Protein AF-A0A2T0UZB2-F1 (afdb_monomer_lite)

Sequence (180 aa):
MTDSRWAEESAVFEAEAALRQQESAIDGILSKVAEANDLMARARAELDAEADDSRADREQEEKEARTGALGRERQELQRRLDRNETTWAEVMSGRDEHPSAVAYRGQVGDGLRAIVEEETAKDPELREALDQMARYSEPGDPEVRVPDWPTPDPTSDGRRSPDPRPDDGSPQPPNSFGTW

Structure (mmCIF, N/CA/C/O backbone):
data_AF-A0A2T0UZB2-F1
#
_entry.id   AF-A0A2T0UZB2-F1
#
loop_
_atom_site.group_PDB
_atom_site.id
_atom_site.type_symbol
_atom_site.label_atom_id
_atom_site.label_alt_id
_atom_site.label_comp_id
_atom_site.label_asym_id
_atom_site.label_entity_id
_atom_site.label_seq_id
_atom_site.pdbx_PDB_ins_code
_atom_site.Cartn_x
_atom_site.Cartn_y
_atom_site.Cartn_z
_atom_site.occupancy
_atom_site.B_iso_or_equiv
_atom_site.auth_seq_id
_atom_site.auth_comp_id
_atom_site.auth_asym_id
_atom_site.auth_atom_id
_atom_site.pdbx_PDB_model_num
ATOM 1 N N . MET A 1 1 ? 38.521 -10.730 -66.519 1.00 58.31 1 MET A N 1
ATOM 2 C CA . MET A 1 1 ? 38.784 -11.548 -65.308 1.00 58.31 1 MET A CA 1
ATOM 3 C C . MET A 1 1 ? 39.048 -10.707 -64.054 1.00 58.31 1 MET A C 1
ATOM 5 O O . MET A 1 1 ? 39.113 -11.279 -62.981 1.00 58.31 1 MET A O 1
ATOM 9 N N . THR A 1 2 ? 39.152 -9.377 -64.141 1.00 67.19 2 THR A N 1
ATOM 10 C CA . THR A 1 2 ? 39.354 -8.482 -62.985 1.00 67.19 2 THR A CA 1
ATOM 11 C C . THR A 1 2 ? 38.066 -8.123 -62.233 1.00 67.19 2 THR A C 1
ATOM 13 O O . THR A 1 2 ? 38.130 -7.908 -61.031 1.00 67.19 2 THR A O 1
ATOM 16 N N . ASP A 1 3 ? 36.901 -8.129 -62.890 1.00 70.75 3 ASP A N 1
ATOM 17 C CA . ASP A 1 3 ? 35.640 -7.660 -62.281 1.00 70.75 3 ASP A CA 1
ATOM 18 C C . ASP A 1 3 ? 35.076 -8.581 -61.185 1.00 70.75 3 ASP A C 1
ATOM 20 O O . ASP A 1 3 ? 34.452 -8.104 -60.245 1.00 70.75 3 ASP A O 1
ATOM 24 N N . SER A 1 4 ? 35.336 -9.893 -61.253 1.00 75.06 4 SER A N 1
ATOM 25 C CA . SER A 1 4 ? 34.822 -10.855 -60.259 1.00 75.06 4 SER A CA 1
ATOM 26 C C . SER A 1 4 ? 35.459 -10.669 -58.879 1.00 75.06 4 SER A C 1
ATOM 28 O O . SER A 1 4 ? 34.804 -10.837 -57.859 1.00 75.06 4 SER A O 1
ATOM 30 N N . ARG A 1 5 ? 36.734 -10.268 -58.846 1.00 77.31 5 ARG A N 1
ATOM 31 C CA . ARG A 1 5 ? 37.492 -10.090 -57.605 1.00 77.31 5 ARG A CA 1
ATOM 32 C C . ARG A 1 5 ? 37.015 -8.874 -56.806 1.00 77.31 5 ARG A C 1
ATOM 34 O O . ARG A 1 5 ? 36.925 -8.942 -55.589 1.00 77.31 5 ARG A O 1
ATOM 41 N N . TRP A 1 6 ? 36.654 -7.790 -57.492 1.00 80.56 6 TRP A N 1
ATOM 42 C CA . TRP A 1 6 ? 36.112 -6.589 -56.851 1.00 80.56 6 TRP A CA 1
ATOM 43 C C . TRP A 1 6 ? 34.720 -6.816 -56.254 1.00 80.56 6 TRP A C 1
ATOM 45 O O . TRP A 1 6 ? 34.415 -6.271 -55.198 1.00 80.56 6 TRP A O 1
ATOM 55 N N . ALA A 1 7 ? 33.889 -7.643 -56.895 1.00 84.00 7 ALA A N 1
ATOM 56 C CA . ALA A 1 7 ? 32.577 -8.006 -56.361 1.00 84.00 7 ALA A CA 1
ATOM 57 C C . ALA A 1 7 ? 32.689 -8.848 -55.076 1.00 84.00 7 ALA A C 1
ATOM 59 O O . ALA A 1 7 ? 31.959 -8.606 -54.117 1.00 84.00 7 ALA A O 1
ATOM 60 N N . GLU A 1 8 ? 33.631 -9.795 -55.033 1.00 84.25 8 GLU A N 1
ATOM 61 C CA . GLU A 1 8 ? 33.906 -10.605 -53.839 1.00 84.25 8 GLU A CA 1
ATOM 62 C C . GLU A 1 8 ? 34.470 -9.757 -52.687 1.00 84.25 8 GLU A C 1
ATOM 64 O O . GLU A 1 8 ? 34.003 -9.870 -51.555 1.00 84.25 8 GLU A O 1
ATOM 69 N N . GLU A 1 9 ? 35.414 -8.853 -52.970 1.00 84.75 9 GLU A N 1
ATOM 70 C CA . GLU A 1 9 ? 35.978 -7.933 -51.971 1.00 84.75 9 GLU A CA 1
ATOM 71 C C . GLU A 1 9 ? 34.916 -6.948 -51.429 1.00 84.75 9 GLU A C 1
ATOM 73 O O . GLU A 1 9 ? 34.880 -6.686 -50.224 1.00 84.75 9 GLU A O 1
ATOM 78 N N . SER A 1 10 ? 33.994 -6.467 -52.277 1.00 89.19 10 SER A N 1
ATOM 79 C CA . SER A 1 10 ? 32.867 -5.615 -51.857 1.00 89.19 10 SER A CA 1
ATOM 80 C C . SER A 1 10 ? 31.888 -6.354 -50.941 1.00 89.19 10 SER A C 1
ATOM 82 O O . SER A 1 10 ? 31.468 -5.807 -49.924 1.00 89.19 10 SER A O 1
ATOM 84 N N . ALA A 1 11 ? 31.555 -7.611 -51.257 1.00 90.69 11 ALA A N 1
ATOM 85 C CA . ALA A 1 11 ? 30.639 -8.414 -50.447 1.00 90.69 11 ALA A CA 1
ATOM 86 C C . ALA A 1 11 ? 31.212 -8.729 -49.054 1.00 90.69 11 ALA A C 1
ATOM 88 O O . ALA A 1 11 ? 30.484 -8.695 -48.062 1.00 90.69 11 ALA A O 1
ATOM 89 N N . VAL A 1 12 ? 32.520 -8.998 -48.959 1.00 91.88 12 VAL A N 1
ATOM 90 C CA . VAL A 1 12 ? 33.199 -9.199 -47.667 1.00 91.88 12 VAL A CA 1
ATOM 91 C C . VAL A 1 12 ? 33.194 -7.910 -46.845 1.00 91.88 12 VAL A C 1
ATOM 93 O O . VAL A 1 12 ? 32.886 -7.951 -45.655 1.00 91.88 12 VAL A O 1
ATOM 96 N N . PHE A 1 13 ? 33.465 -6.761 -47.469 1.00 93.44 13 PHE A N 1
ATOM 97 C CA . PHE A 1 13 ? 33.432 -5.471 -46.778 1.00 93.44 13 PHE A CA 1
ATOM 98 C C . PHE A 1 13 ? 32.031 -5.124 -46.248 1.00 93.44 13 PHE A C 1
ATOM 100 O O . PHE A 1 13 ? 31.891 -4.685 -45.105 1.00 93.44 13 PHE A O 1
ATOM 107 N N . GLU A 1 14 ? 30.984 -5.360 -47.043 1.00 93.12 14 GLU A N 1
ATOM 108 C CA . GLU A 1 14 ? 29.592 -5.172 -46.618 1.00 93.12 14 GLU A CA 1
ATOM 109 C C . GLU A 1 14 ? 29.208 -6.117 -45.472 1.00 93.12 14 GLU A C 1
ATOM 111 O O . GLU A 1 14 ? 28.576 -5.685 -44.505 1.00 93.12 14 GLU A O 1
ATOM 116 N N . ALA A 1 15 ? 29.635 -7.382 -45.531 1.00 92.12 15 ALA A N 1
ATOM 117 C CA . ALA A 1 15 ? 29.399 -8.351 -44.464 1.00 92.12 15 ALA A CA 1
ATOM 118 C C . ALA A 1 15 ? 30.104 -7.955 -43.155 1.00 92.12 15 ALA A C 1
ATOM 120 O O . ALA A 1 15 ? 29.500 -8.035 -42.085 1.00 92.12 15 ALA A O 1
ATOM 121 N N . GLU A 1 16 ? 31.348 -7.470 -43.220 1.00 94.69 16 GLU A N 1
ATOM 122 C CA . GLU A 1 16 ? 32.060 -6.952 -42.046 1.00 94.69 16 GLU A CA 1
ATOM 123 C C . GLU A 1 16 ? 31.386 -5.706 -41.459 1.00 94.69 16 GLU A C 1
ATOM 125 O O . GLU A 1 16 ? 31.288 -5.569 -40.238 1.00 94.69 16 GLU A O 1
ATOM 130 N N . ALA A 1 17 ? 30.914 -4.789 -42.307 1.00 95.12 17 ALA A N 1
ATOM 131 C CA . ALA A 1 17 ? 30.200 -3.599 -41.855 1.00 95.12 17 ALA A CA 1
ATOM 132 C C . ALA A 1 17 ? 28.879 -3.968 -41.157 1.00 95.12 17 ALA A C 1
ATOM 134 O O . ALA A 1 17 ? 28.577 -3.429 -40.089 1.00 95.12 17 ALA A O 1
ATOM 135 N N . ALA A 1 18 ? 28.131 -4.924 -41.716 1.00 94.44 18 ALA A N 1
ATOM 136 C CA . ALA A 1 18 ? 26.907 -5.443 -41.114 1.00 94.44 18 ALA A CA 1
ATOM 137 C C . ALA A 1 18 ? 27.175 -6.148 -39.774 1.00 94.44 18 ALA A C 1
ATOM 139 O O . ALA A 1 18 ? 26.420 -5.946 -38.823 1.00 94.44 18 ALA A O 1
ATOM 140 N N . LEU A 1 19 ? 28.264 -6.920 -39.666 1.00 95.81 19 LEU A N 1
ATOM 141 C CA . LEU A 1 19 ? 28.660 -7.568 -38.412 1.00 95.81 19 LEU A CA 1
ATOM 142 C C . LEU A 1 19 ? 28.967 -6.533 -37.323 1.00 95.81 19 LEU A C 1
ATOM 144 O O . LEU A 1 19 ? 28.403 -6.617 -36.236 1.00 95.81 19 LEU A O 1
ATOM 148 N N . ARG A 1 20 ? 29.758 -5.496 -37.634 1.00 95.38 20 ARG A N 1
ATOM 149 C CA . ARG A 1 20 ? 30.049 -4.404 -36.681 1.00 95.38 20 ARG A CA 1
ATOM 150 C C . ARG A 1 20 ? 28.783 -3.668 -36.239 1.00 95.38 20 ARG A C 1
ATOM 152 O O . ARG A 1 20 ? 28.668 -3.266 -35.083 1.00 95.38 20 ARG A O 1
ATOM 159 N N . GLN A 1 21 ? 27.820 -3.487 -37.146 1.00 95.62 21 GLN A N 1
ATOM 160 C CA . GLN A 1 21 ? 26.534 -2.879 -36.807 1.00 95.62 21 GLN A CA 1
ATOM 161 C C . GLN A 1 21 ? 25.721 -3.765 -35.853 1.00 95.62 21 GLN A C 1
ATOM 163 O O . GLN A 1 21 ? 25.118 -3.250 -34.911 1.00 95.62 21 GLN A O 1
ATOM 168 N N . GLN A 1 22 ? 25.710 -5.082 -36.075 1.00 95.44 22 GLN A N 1
ATOM 169 C CA . GLN A 1 22 ? 25.042 -6.031 -35.183 1.00 95.44 22 GLN A CA 1
ATOM 170 C C . GLN A 1 22 ? 25.707 -6.080 -33.806 1.00 95.44 22 GLN A C 1
ATOM 172 O O . GLN A 1 22 ? 24.998 -6.024 -32.806 1.00 95.44 22 GLN A O 1
ATOM 177 N N . GLU A 1 23 ? 27.038 -6.119 -33.744 1.00 97.06 23 GLU A N 1
ATOM 178 C CA . GLU A 1 23 ? 27.796 -6.080 -32.485 1.00 97.06 23 GLU A CA 1
ATOM 179 C C . GLU A 1 23 ? 27.465 -4.815 -31.684 1.00 97.06 23 GLU A C 1
ATOM 181 O O . GLU A 1 23 ? 27.069 -4.901 -30.525 1.00 97.06 23 GLU A O 1
ATOM 186 N N . SER A 1 24 ? 27.483 -3.645 -32.331 1.00 96.25 24 SER A N 1
ATOM 187 C CA . SER A 1 24 ? 27.105 -2.385 -31.681 1.00 96.25 24 SER A CA 1
ATOM 188 C C . SER A 1 24 ? 25.647 -2.372 -31.200 1.00 96.25 24 SER A C 1
ATOM 190 O O . SER A 1 24 ? 25.352 -1.821 -30.137 1.00 96.25 24 SER A O 1
ATOM 192 N N . ALA A 1 25 ? 24.724 -2.981 -31.951 1.00 95.62 25 ALA A N 1
ATOM 193 C CA . ALA A 1 25 ? 23.330 -3.099 -31.536 1.00 95.62 25 ALA A CA 1
ATOM 194 C C . ALA A 1 25 ? 23.166 -4.040 -30.332 1.00 95.62 25 ALA A C 1
ATOM 196 O O . ALA A 1 25 ? 22.396 -3.730 -29.421 1.00 95.62 25 ALA A O 1
ATOM 197 N N . ILE A 1 26 ? 23.899 -5.158 -30.308 1.00 97.06 26 ILE A N 1
ATOM 198 C CA . ILE A 1 26 ? 23.924 -6.102 -29.184 1.00 97.06 26 ILE A CA 1
ATOM 199 C C . ILE A 1 26 ? 24.457 -5.409 -27.932 1.00 97.06 26 ILE A C 1
ATOM 201 O O . ILE A 1 26 ? 23.792 -5.455 -26.898 1.00 97.06 26 ILE A O 1
ATOM 205 N N . ASP A 1 27 ? 25.578 -4.696 -28.030 1.00 97.19 27 ASP A N 1
ATOM 206 C CA . ASP A 1 27 ? 26.147 -3.944 -26.907 1.00 97.19 27 ASP A CA 1
ATOM 207 C C . ASP A 1 27 ? 25.166 -2.889 -26.380 1.00 97.19 27 ASP A C 1
ATOM 209 O O . ASP A 1 27 ? 24.974 -2.748 -25.170 1.00 97.19 27 ASP A O 1
ATOM 213 N N . GLY A 1 28 ? 24.463 -2.198 -27.283 1.00 96.81 28 GLY A N 1
ATOM 214 C CA . GLY A 1 28 ? 23.416 -1.246 -26.918 1.00 96.81 28 GLY A CA 1
ATOM 215 C C . GLY A 1 28 ? 22.241 -1.891 -26.175 1.00 96.81 28 GLY A C 1
ATOM 216 O O . GLY A 1 28 ? 21.712 -1.306 -25.228 1.00 96.81 28 GLY A O 1
ATOM 217 N N . ILE A 1 29 ? 21.827 -3.100 -26.569 1.00 95.56 29 ILE A N 1
ATOM 218 C CA . ILE A 1 29 ? 20.780 -3.858 -25.868 1.00 95.56 29 ILE A CA 1
ATOM 219 C C . ILE A 1 29 ? 21.282 -4.323 -24.499 1.00 95.56 29 ILE A C 1
ATOM 221 O O . ILE A 1 29 ? 20.568 -4.157 -23.511 1.00 95.56 29 ILE A O 1
ATOM 225 N N . LEU A 1 30 ? 22.503 -4.857 -24.411 1.00 97.12 30 LEU A N 1
ATOM 226 C CA . LEU A 1 30 ? 23.088 -5.318 -23.149 1.00 97.12 30 LEU A CA 1
ATOM 227 C C . LEU A 1 30 ? 23.234 -4.173 -22.141 1.00 97.12 30 LEU A C 1
ATOM 229 O O . LEU A 1 30 ? 22.908 -4.360 -20.969 1.00 97.12 30 LEU A O 1
ATOM 233 N N . SER A 1 31 ? 23.626 -2.978 -22.597 1.00 96.69 31 SER A N 1
ATOM 234 C CA . SER A 1 31 ? 23.667 -1.776 -21.750 1.00 96.69 31 SER A CA 1
ATOM 235 C C . SER A 1 31 ? 22.289 -1.427 -21.188 1.00 96.69 31 SER A C 1
ATOM 237 O O . SER A 1 31 ? 22.140 -1.238 -19.984 1.00 96.69 31 SER A O 1
ATOM 239 N N . LYS A 1 32 ? 21.249 -1.420 -22.032 1.00 95.25 32 LYS A N 1
ATOM 240 C CA . LYS A 1 32 ? 19.871 -1.140 -21.593 1.00 95.25 32 LYS A CA 1
ATOM 241 C C . LYS A 1 32 ? 19.339 -2.189 -20.619 1.00 95.25 32 LYS A C 1
ATOM 243 O O . LYS A 1 32 ? 18.621 -1.847 -19.685 1.00 95.25 32 LYS A O 1
ATOM 248 N N . VAL A 1 33 ? 19.682 -3.462 -20.818 1.00 95.62 33 VAL A N 1
ATOM 249 C CA . VAL A 1 33 ? 19.315 -4.537 -19.881 1.00 95.62 33 VAL A CA 1
ATOM 250 C C . VAL A 1 33 ? 20.017 -4.344 -18.536 1.00 95.62 33 VAL A C 1
ATOM 252 O O . VAL A 1 33 ? 19.392 -4.534 -17.495 1.00 95.62 33 VAL A O 1
ATOM 255 N N . ALA A 1 34 ? 21.287 -3.933 -18.535 1.00 96.12 34 ALA A N 1
ATOM 256 C CA . ALA A 1 34 ? 22.009 -3.627 -17.304 1.00 96.12 34 ALA A CA 1
ATOM 257 C C . ALA A 1 34 ? 21.379 -2.444 -16.546 1.00 96.12 34 ALA A C 1
ATOM 259 O O . ALA A 1 34 ? 21.157 -2.550 -15.341 1.00 96.12 34 ALA A O 1
ATOM 260 N N . GLU A 1 35 ? 21.017 -1.368 -17.248 1.00 95.75 35 GLU A N 1
ATOM 261 C CA . GLU A 1 35 ? 20.309 -0.214 -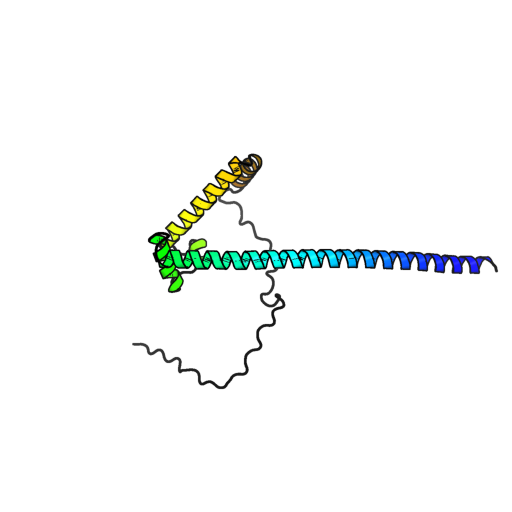16.673 1.00 95.75 35 GLU A CA 1
ATOM 262 C C . GLU A 1 35 ? 18.940 -0.603 -16.096 1.00 95.75 35 GLU A C 1
ATOM 264 O O . GLU A 1 35 ? 18.603 -0.219 -14.977 1.00 95.75 35 GLU A O 1
ATOM 269 N N . ALA A 1 36 ? 18.161 -1.409 -16.824 1.00 93.06 36 ALA A N 1
ATOM 270 C CA . ALA A 1 36 ? 16.870 -1.899 -16.348 1.00 93.06 36 ALA A CA 1
ATOM 271 C C . ALA A 1 36 ? 17.015 -2.776 -15.094 1.00 93.06 36 ALA A C 1
ATOM 273 O O . ALA A 1 36 ? 16.232 -2.640 -14.155 1.00 93.06 36 ALA A O 1
ATOM 274 N N . ASN A 1 37 ? 18.029 -3.644 -15.048 1.00 94.81 37 ASN A N 1
ATOM 275 C CA . ASN A 1 37 ? 18.305 -4.482 -13.881 1.00 94.81 37 ASN A CA 1
ATOM 276 C C . ASN A 1 37 ? 18.708 -3.654 -12.655 1.00 94.81 37 ASN A C 1
ATOM 278 O O . ASN A 1 37 ? 18.254 -3.947 -11.551 1.00 94.81 37 ASN A O 1
ATOM 282 N N . ASP A 1 38 ? 19.529 -2.620 -12.838 1.00 96.75 38 ASP A N 1
ATOM 283 C CA . ASP A 1 38 ? 19.916 -1.695 -11.769 1.00 96.75 38 ASP A CA 1
ATOM 284 C C . ASP A 1 38 ? 18.705 -0.902 -11.249 1.00 96.75 38 ASP A C 1
ATOM 286 O O . ASP A 1 38 ? 18.490 -0.813 -10.040 1.00 96.75 38 ASP A O 1
ATOM 290 N N . LEU A 1 39 ? 17.835 -0.427 -12.146 1.00 95.00 39 LEU A N 1
ATOM 291 C CA . LEU A 1 39 ? 16.578 0.221 -11.765 1.00 95.00 39 LEU A CA 1
ATOM 292 C C . LEU A 1 39 ? 15.665 -0.724 -10.971 1.00 95.00 39 LEU A C 1
ATOM 294 O O . LEU A 1 39 ? 15.151 -0.339 -9.922 1.00 95.00 39 LEU A O 1
ATOM 298 N N . MET A 1 40 ? 15.498 -1.971 -11.420 1.00 92.69 40 MET A N 1
ATOM 299 C CA . MET A 1 40 ? 14.710 -2.972 -10.692 1.00 92.69 40 MET A CA 1
ATOM 300 C C . MET A 1 40 ? 15.321 -3.314 -9.330 1.00 92.69 40 MET A C 1
ATOM 302 O O . MET A 1 40 ? 14.585 -3.514 -8.366 1.00 92.69 40 MET A O 1
ATOM 306 N N . ALA A 1 41 ? 16.650 -3.385 -9.230 1.00 94.81 41 ALA A N 1
ATOM 307 C CA . ALA A 1 41 ? 17.334 -3.646 -7.968 1.00 94.81 41 ALA A CA 1
ATOM 308 C C . ALA A 1 41 ? 17.106 -2.511 -6.961 1.00 94.81 41 ALA A C 1
ATOM 310 O O . ALA A 1 41 ? 16.811 -2.784 -5.798 1.00 94.81 41 ALA A O 1
ATOM 311 N N . ARG A 1 42 ? 17.172 -1.251 -7.410 1.00 94.00 42 ARG A N 1
ATOM 312 C CA . ARG A 1 42 ? 16.864 -0.085 -6.568 1.00 94.00 42 ARG A CA 1
ATOM 313 C C . ARG A 1 42 ? 15.407 -0.061 -6.131 1.00 94.00 42 ARG A C 1
ATOM 315 O O . ARG A 1 42 ? 15.156 0.079 -4.944 1.00 94.00 42 ARG A O 1
ATOM 322 N N . ALA A 1 43 ? 14.476 -0.278 -7.059 1.00 91.06 43 ALA A N 1
ATOM 323 C CA . ALA A 1 43 ? 13.050 -0.321 -6.741 1.00 91.06 43 ALA A CA 1
ATOM 324 C C . ALA A 1 43 ? 12.725 -1.420 -5.715 1.00 91.06 43 ALA A C 1
ATOM 326 O O . ALA A 1 43 ? 11.939 -1.201 -4.803 1.00 91.06 43 ALA A O 1
ATOM 327 N N . ARG A 1 44 ? 13.362 -2.595 -5.818 1.00 91.75 44 ARG A N 1
ATOM 328 C CA . ARG A 1 44 ? 13.215 -3.658 -4.810 1.00 91.75 44 ARG A CA 1
ATOM 329 C C . ARG A 1 44 ? 13.756 -3.245 -3.447 1.00 91.75 44 ARG A C 1
ATOM 331 O O . ARG A 1 44 ? 13.078 -3.464 -2.457 1.00 91.75 44 ARG A O 1
ATOM 338 N N . ALA A 1 45 ? 14.942 -2.642 -3.404 1.00 94.00 45 ALA A N 1
ATOM 339 C CA . ALA A 1 45 ? 15.528 -2.183 -2.148 1.00 94.00 45 ALA A CA 1
ATOM 340 C C . ALA A 1 45 ? 14.667 -1.106 -1.464 1.00 94.00 45 ALA A C 1
ATOM 342 O O . ALA A 1 45 ? 14.542 -1.111 -0.244 1.00 94.00 45 ALA A O 1
ATOM 343 N N . GLU A 1 46 ? 14.061 -0.210 -2.244 1.00 92.50 46 GLU A N 1
ATOM 344 C CA . GLU A 1 46 ? 13.133 0.809 -1.747 1.00 92.50 46 GLU A CA 1
ATOM 345 C C . GLU A 1 46 ? 11.846 0.184 -1.194 1.00 92.50 46 GLU A C 1
ATOM 347 O O . GLU A 1 46 ? 11.473 0.472 -0.060 1.00 92.50 46 GLU A O 1
ATOM 352 N N . LEU A 1 47 ? 11.229 -0.743 -1.934 1.00 90.25 47 LEU A N 1
ATOM 353 C CA . LEU A 1 47 ? 10.040 -1.468 -1.475 1.00 90.25 47 LEU A CA 1
ATOM 354 C C . LEU A 1 47 ? 10.307 -2.308 -0.221 1.00 90.25 47 LEU A C 1
ATOM 356 O O . LEU A 1 47 ? 9.450 -2.387 0.656 1.00 90.25 47 LEU A O 1
ATOM 360 N N . ASP A 1 48 ? 11.477 -2.943 -0.125 1.00 90.69 48 ASP A N 1
ATOM 361 C CA . ASP A 1 48 ? 11.860 -3.718 1.057 1.00 90.69 48 ASP A CA 1
ATOM 362 C C . ASP A 1 48 ? 12.024 -2.806 2.283 1.00 90.69 48 ASP A C 1
ATOM 364 O O . ASP A 1 48 ? 11.539 -3.146 3.363 1.00 90.69 48 ASP A O 1
ATOM 368 N N . ALA A 1 49 ? 12.640 -1.630 2.114 1.00 90.44 49 ALA A N 1
ATOM 369 C CA . ALA A 1 49 ? 12.778 -0.642 3.182 1.00 90.44 49 ALA A CA 1
ATOM 370 C C . ALA A 1 49 ? 11.414 -0.098 3.641 1.00 90.44 49 ALA A C 1
ATOM 372 O O . ALA A 1 49 ? 11.123 -0.091 4.835 1.00 90.44 49 ALA A O 1
ATOM 373 N N . GLU A 1 50 ? 10.540 0.275 2.702 1.00 89.06 50 GLU A N 1
ATOM 374 C CA . GLU A 1 50 ? 9.182 0.741 3.010 1.00 89.06 50 GLU A CA 1
ATOM 375 C C . GLU A 1 50 ? 8.343 -0.354 3.691 1.00 89.06 50 GLU A C 1
ATOM 377 O O . GLU A 1 50 ? 7.561 -0.082 4.608 1.00 89.06 50 GLU A O 1
ATOM 382 N N . ALA A 1 51 ? 8.521 -1.615 3.285 1.00 87.38 51 ALA A N 1
ATOM 383 C CA . ALA A 1 51 ? 7.849 -2.747 3.907 1.00 87.38 51 ALA A CA 1
ATOM 384 C C . ALA A 1 51 ? 8.321 -2.989 5.347 1.00 87.38 51 ALA A C 1
ATOM 386 O O . ALA A 1 51 ? 7.511 -3.406 6.178 1.00 87.38 51 ALA A O 1
ATOM 387 N N . ASP A 1 52 ? 9.601 -2.767 5.644 1.00 88.25 52 ASP A N 1
ATOM 388 C CA . ASP A 1 52 ? 10.149 -2.886 6.996 1.00 88.25 52 ASP A CA 1
ATOM 389 C C . ASP A 1 52 ? 9.646 -1.751 7.903 1.00 88.25 52 ASP A C 1
ATOM 391 O O . ASP A 1 52 ? 9.158 -2.032 9.002 1.00 88.25 52 ASP A O 1
ATOM 395 N N . ASP A 1 53 ? 9.643 -0.507 7.417 1.00 87.56 53 ASP A N 1
ATOM 396 C CA . ASP A 1 53 ? 9.088 0.643 8.145 1.00 87.56 53 ASP A CA 1
ATOM 397 C C . ASP A 1 53 ? 7.585 0.450 8.417 1.00 87.56 53 ASP A C 1
ATOM 399 O O . ASP A 1 53 ? 7.126 0.529 9.558 1.00 87.56 53 ASP A O 1
ATOM 403 N N . SER A 1 54 ? 6.825 0.030 7.400 1.00 86.38 54 SER A N 1
ATOM 404 C CA . SER A 1 54 ? 5.393 -0.274 7.535 1.00 86.38 54 SER A CA 1
ATOM 405 C C . SER A 1 54 ? 5.102 -1.399 8.535 1.00 86.38 54 SER A C 1
ATOM 407 O O . SER A 1 54 ? 4.012 -1.458 9.111 1.00 86.38 54 SER A O 1
ATOM 409 N N . ARG A 1 55 ? 6.033 -2.347 8.727 1.00 88.19 55 ARG A N 1
ATOM 410 C CA . ARG A 1 55 ? 5.888 -3.396 9.751 1.00 88.19 55 ARG A CA 1
ATOM 411 C C . ARG A 1 55 ? 6.098 -2.832 11.149 1.00 88.19 55 ARG A C 1
ATOM 413 O O . ARG A 1 55 ? 5.326 -3.191 12.035 1.00 88.19 55 ARG A O 1
ATOM 420 N N . ALA A 1 56 ? 7.099 -1.973 11.336 1.00 90.12 56 ALA A N 1
ATOM 421 C CA . ALA A 1 56 ? 7.373 -1.345 12.624 1.00 90.12 56 ALA A CA 1
ATOM 422 C C . ALA A 1 56 ? 6.194 -0.471 13.082 1.00 90.12 56 ALA A C 1
ATOM 424 O O . ALA A 1 56 ? 5.732 -0.607 14.218 1.00 90.12 56 ALA A O 1
ATOM 425 N N . ASP A 1 57 ? 5.646 0.343 12.178 1.00 91.19 57 ASP A N 1
ATOM 426 C CA . ASP A 1 57 ? 4.481 1.185 12.463 1.00 91.19 57 ASP A CA 1
ATOM 427 C C . ASP A 1 57 ? 3.248 0.343 12.802 1.00 91.19 57 ASP A C 1
ATOM 429 O O . ASP A 1 57 ? 2.570 0.592 13.800 1.00 91.19 57 ASP A O 1
ATOM 433 N N . ARG A 1 58 ? 2.996 -0.727 12.036 1.00 89.31 58 ARG A N 1
ATOM 434 C CA . ARG A 1 58 ? 1.885 -1.647 12.314 1.00 89.31 58 ARG A CA 1
ATOM 435 C C . ARG A 1 58 ? 2.027 -2.328 13.673 1.00 89.31 58 ARG A C 1
ATOM 437 O O . ARG A 1 58 ? 1.044 -2.430 14.402 1.00 89.31 58 ARG A O 1
ATOM 444 N N . GLU A 1 59 ? 3.222 -2.790 14.034 1.00 92.94 59 GLU A N 1
ATOM 445 C CA . GLU A 1 59 ? 3.462 -3.419 15.338 1.00 92.94 59 GLU A CA 1
ATOM 446 C C . GLU A 1 59 ? 3.203 -2.435 16.489 1.00 92.94 59 GLU A C 1
ATOM 448 O O . GLU A 1 59 ? 2.583 -2.791 17.500 1.00 92.94 59 GLU A O 1
ATOM 453 N N . GLN A 1 60 ? 3.626 -1.181 16.323 1.00 93.88 60 GLN A N 1
ATOM 454 C CA . GLN A 1 60 ? 3.372 -0.125 17.294 1.00 93.88 60 GLN A CA 1
ATOM 455 C C . GLN A 1 60 ? 1.873 0.196 17.402 1.00 93.88 60 GLN A C 1
ATOM 457 O O . GLN A 1 60 ? 1.344 0.239 18.516 1.00 93.88 60 GLN A O 1
ATOM 462 N N . GLU A 1 61 ? 1.159 0.334 16.283 1.00 92.12 61 GLU A N 1
ATOM 463 C CA . GLU A 1 61 ? -0.296 0.533 16.279 1.00 92.12 61 GLU A CA 1
ATOM 464 C C . GLU A 1 61 ? -1.044 -0.625 16.948 1.00 92.12 61 GLU A C 1
ATOM 466 O O . GLU A 1 61 ? -1.972 -0.402 17.727 1.00 92.12 61 GLU A O 1
ATOM 471 N N . GLU A 1 62 ? -0.651 -1.874 16.683 1.00 94.00 62 GLU A N 1
ATOM 472 C CA . GLU A 1 62 ? 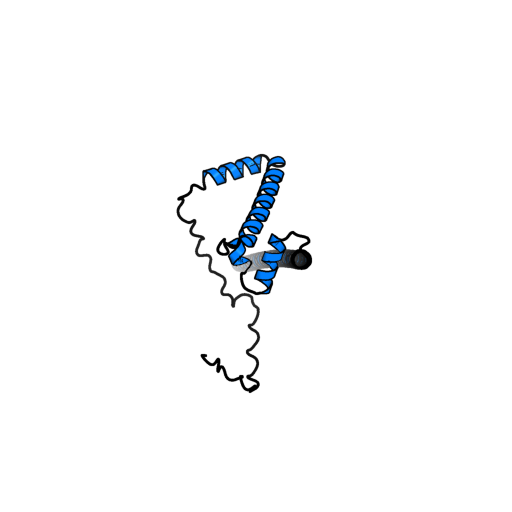-1.245 -3.043 17.336 1.00 94.00 62 GLU A CA 1
ATOM 473 C C . GLU A 1 62 ? -1.026 -3.001 18.848 1.00 94.00 62 GLU A C 1
ATOM 475 O O . GLU A 1 62 ? -1.931 -3.301 19.631 1.00 94.00 62 GLU A O 1
ATOM 480 N N . LYS A 1 63 ? 0.169 -2.602 19.291 1.00 95.50 63 LYS A N 1
ATOM 481 C CA . LYS A 1 63 ? 0.472 -2.440 20.715 1.00 95.50 63 LYS A CA 1
ATOM 482 C C . LYS A 1 63 ? -0.408 -1.364 21.350 1.00 95.50 63 LYS A C 1
ATOM 484 O O . LYS A 1 63 ? -0.955 -1.590 22.430 1.00 95.50 63 LYS A O 1
ATOM 489 N N . GLU A 1 64 ? -0.578 -0.227 20.687 1.00 95.44 64 GLU A N 1
ATOM 490 C CA . GLU A 1 64 ? -1.453 0.862 21.132 1.00 95.44 64 GLU A CA 1
ATOM 491 C C . GLU A 1 64 ? -2.935 0.464 21.124 1.00 95.44 64 GLU A C 1
ATOM 493 O O . GLU A 1 64 ? -3.689 0.820 22.034 1.00 95.44 64 GLU A O 1
ATOM 498 N N . ALA A 1 65 ? -3.355 -0.352 20.157 1.00 94.69 65 ALA A N 1
ATOM 499 C CA . ALA A 1 65 ? -4.683 -0.945 20.128 1.00 94.69 65 ALA A CA 1
ATOM 500 C C . ALA A 1 65 ? -4.895 -1.883 21.326 1.00 94.69 65 ALA A C 1
ATOM 502 O O . ALA A 1 65 ? -5.901 -1.761 22.026 1.00 94.69 65 ALA A O 1
ATOM 503 N N . ARG A 1 66 ? -3.936 -2.772 21.631 1.00 94.62 66 ARG A N 1
ATOM 504 C CA . ARG A 1 66 ? -4.020 -3.704 22.776 1.00 94.62 66 ARG A CA 1
ATOM 505 C C . ARG A 1 66 ? -4.103 -2.966 24.112 1.00 94.62 66 ARG A C 1
ATOM 507 O O . ARG A 1 66 ? -4.903 -3.346 24.971 1.00 94.62 66 ARG A O 1
ATOM 514 N N . THR A 1 67 ? -3.326 -1.898 24.292 1.00 96.25 67 THR A N 1
ATOM 515 C CA . THR A 1 67 ? -3.371 -1.075 25.516 1.00 96.25 67 THR A CA 1
ATOM 516 C C . THR A 1 67 ? -4.610 -0.182 25.592 1.00 96.25 67 THR A C 1
ATOM 518 O O . THR A 1 67 ? -4.948 0.288 26.677 1.00 96.25 67 THR A O 1
ATOM 521 N N . GLY A 1 68 ? -5.317 0.009 24.475 1.00 94.62 68 GLY A N 1
ATOM 522 C CA . GLY A 1 68 ? -6.489 0.876 24.377 1.00 94.62 68 GLY A CA 1
ATOM 523 C C . GLY A 1 68 ? -6.152 2.357 24.208 1.00 94.62 68 GLY A C 1
ATOM 524 O O . GLY A 1 68 ? -7.047 3.191 24.334 1.00 94.62 68 GLY A O 1
ATOM 525 N N . ALA A 1 69 ? -4.897 2.696 23.895 1.00 96.56 69 ALA A N 1
ATOM 526 C CA . ALA A 1 69 ? -4.484 4.067 23.595 1.00 96.56 69 ALA A CA 1
ATOM 527 C C . ALA A 1 69 ? -5.233 4.643 22.377 1.00 96.56 69 ALA A C 1
ATOM 529 O O . ALA A 1 69 ? -5.525 5.834 22.341 1.00 96.56 69 ALA A O 1
ATOM 530 N N . LEU A 1 70 ? -5.627 3.779 21.435 1.00 93.62 70 LEU A N 1
ATOM 531 C CA . LEU A 1 70 ? -6.414 4.130 20.245 1.00 93.62 70 LEU A CA 1
ATOM 532 C C . LEU A 1 70 ? -7.939 4.093 20.468 1.00 93.62 70 LEU A C 1
ATOM 534 O O . LEU A 1 70 ? -8.709 4.142 19.511 1.00 93.62 70 LEU A O 1
ATOM 538 N N . GLY A 1 71 ? -8.395 3.971 21.716 1.00 96.44 71 GLY A N 1
ATOM 539 C CA . GLY A 1 71 ? -9.814 3.896 22.061 1.00 96.44 71 GLY A CA 1
ATOM 540 C C . GLY A 1 71 ? -10.348 2.471 22.232 1.00 96.44 71 GLY A C 1
ATOM 541 O O . GLY A 1 71 ? -9.690 1.466 21.943 1.00 96.44 71 GLY A O 1
ATOM 542 N N . ARG A 1 72 ? -11.575 2.382 22.756 1.00 96.75 72 ARG A N 1
ATOM 543 C CA . ARG A 1 72 ? -12.185 1.115 23.188 1.00 96.75 72 ARG A CA 1
ATOM 544 C C . ARG A 1 72 ? -12.588 0.239 22.007 1.00 96.75 72 ARG A C 1
ATOM 546 O O . ARG A 1 72 ? -12.437 -0.978 22.068 1.00 96.75 72 ARG A O 1
ATOM 553 N N . GLU A 1 73 ? -13.096 0.848 20.946 1.00 96.06 73 GLU A N 1
ATOM 554 C CA . GLU A 1 73 ? -13.521 0.178 19.720 1.00 96.06 73 GLU A CA 1
ATOM 555 C C . GLU A 1 73 ? -12.320 -0.493 19.047 1.00 96.06 73 GLU A C 1
ATOM 557 O O . GLU A 1 73 ? -12.385 -1.672 18.700 1.00 96.06 73 GLU A O 1
ATOM 562 N N . ARG A 1 74 ? -11.192 0.221 18.949 1.00 96.81 74 ARG A N 1
ATOM 563 C CA . ARG A 1 74 ? -9.942 -0.305 18.389 1.00 96.81 74 ARG A CA 1
ATOM 564 C C . ARG A 1 74 ? -9.370 -1.440 19.237 1.00 96.81 74 ARG A C 1
ATOM 566 O O . ARG A 1 74 ? -8.980 -2.464 18.683 1.00 96.81 74 ARG A O 1
ATOM 573 N N . GLN A 1 75 ? -9.394 -1.304 20.565 1.00 97.94 75 GLN A N 1
ATOM 574 C CA . GLN A 1 75 ? -8.988 -2.382 21.471 1.00 97.94 75 GLN A CA 1
ATOM 575 C C . GLN A 1 75 ? -9.853 -3.633 21.303 1.00 97.94 75 GLN A C 1
ATOM 577 O O . GLN A 1 75 ? -9.335 -4.747 21.268 1.00 97.94 75 GLN A O 1
ATOM 582 N N . GLU A 1 76 ? -11.171 -3.466 21.193 1.00 98.06 76 GLU A N 1
ATOM 583 C CA . GLU A 1 76 ? -12.082 -4.591 20.999 1.00 98.06 76 GLU A CA 1
ATOM 584 C C . GLU A 1 76 ? -11.848 -5.283 19.657 1.00 98.06 76 GLU A C 1
ATOM 586 O O . GLU A 1 76 ? -11.779 -6.508 19.602 1.00 98.06 76 GLU A O 1
ATOM 591 N N . LEU A 1 77 ? -11.663 -4.514 18.581 1.00 97.88 77 LEU A N 1
ATOM 592 C CA . LEU A 1 77 ? -11.302 -5.071 17.281 1.00 97.88 77 LEU A CA 1
ATOM 593 C C . LEU A 1 77 ? -9.989 -5.863 17.351 1.00 97.88 77 LEU A C 1
ATOM 595 O O . LEU A 1 77 ? -9.944 -6.994 16.873 1.00 97.88 77 LEU A O 1
ATOM 599 N N . GLN A 1 78 ? -8.961 -5.316 18.005 1.00 97.94 78 GLN A N 1
ATOM 600 C CA . GLN A 1 78 ? -7.677 -5.997 18.173 1.00 97.94 78 GLN A CA 1
ATOM 601 C C . GLN A 1 78 ? -7.816 -7.304 18.958 1.00 9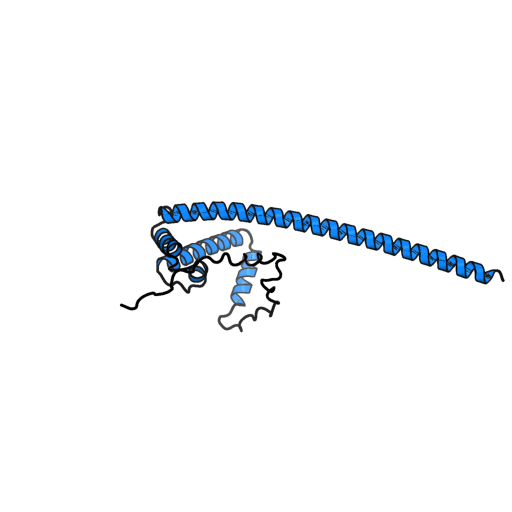7.94 78 GLN A C 1
ATOM 603 O O . GLN A 1 78 ? -7.262 -8.317 18.549 1.00 97.94 78 GLN A O 1
ATOM 608 N N . ARG A 1 79 ? -8.611 -7.332 20.036 1.00 97.94 79 ARG A N 1
ATOM 609 C CA . ARG A 1 79 ? -8.880 -8.574 20.784 1.00 97.94 79 ARG A CA 1
ATOM 610 C C . ARG A 1 79 ? -9.568 -9.640 19.935 1.00 97.94 79 ARG A C 1
ATOM 612 O O . ARG A 1 79 ? -9.313 -10.827 20.124 1.00 97.94 79 ARG A O 1
ATOM 619 N N . ARG A 1 80 ? -10.458 -9.239 19.026 1.00 98.19 80 ARG A N 1
ATOM 620 C CA . ARG A 1 80 ? -11.138 -10.161 18.105 1.00 98.19 80 ARG A CA 1
ATOM 621 C C . ARG A 1 80 ? -10.179 -10.703 17.044 1.00 98.19 80 ARG A C 1
ATOM 623 O O . ARG A 1 80 ? -10.202 -11.902 16.780 1.00 98.19 80 ARG A O 1
ATOM 630 N N . LEU A 1 81 ? -9.304 -9.852 16.505 1.00 97.19 81 LEU A N 1
ATOM 631 C CA . LEU A 1 81 ? -8.229 -10.253 15.590 1.00 97.19 81 LEU A CA 1
ATOM 632 C C . LEU A 1 81 ? -7.244 -11.215 16.269 1.00 97.19 81 LEU A C 1
ATOM 634 O O . LEU A 1 81 ? -6.982 -12.289 15.738 1.00 97.19 81 LEU A O 1
ATOM 638 N N . ASP A 1 82 ? -6.778 -10.891 17.479 1.00 97.38 82 ASP A N 1
ATOM 639 C CA . ASP A 1 82 ? -5.845 -11.726 18.251 1.00 97.38 82 ASP A CA 1
ATOM 640 C C . ASP A 1 82 ? -6.449 -13.114 18.585 1.00 97.38 82 ASP A C 1
ATOM 642 O O . ASP A 1 82 ? -5.726 -14.102 18.708 1.00 97.38 82 ASP A O 1
ATOM 646 N N . ARG A 1 83 ? -7.783 -13.216 18.710 1.00 98.06 83 ARG A N 1
ATOM 647 C CA . ARG A 1 83 ? -8.513 -14.483 18.918 1.00 98.06 83 ARG A CA 1
ATOM 648 C C . ARG A 1 83 ? -8.896 -15.207 17.623 1.00 98.06 83 ARG A C 1
ATOM 650 O O . ARG A 1 83 ? -9.524 -16.260 17.701 1.00 98.06 83 ARG A O 1
ATOM 657 N N . ASN A 1 84 ? -8.526 -14.677 16.456 1.00 97.88 84 ASN A N 1
ATOM 658 C CA . ASN A 1 84 ? -8.945 -15.165 15.136 1.00 97.88 84 ASN A CA 1
ATOM 659 C C . ASN A 1 84 ? -10.477 -15.252 14.966 1.00 97.88 84 ASN A C 1
ATOM 661 O O . ASN A 1 84 ? -10.979 -16.099 14.233 1.00 97.88 84 ASN A O 1
ATOM 665 N N . GLU A 1 85 ? -11.236 -14.391 15.650 1.00 98.19 85 GLU A N 1
ATOM 666 C CA . GLU A 1 85 ? -12.699 -14.296 15.496 1.00 98.19 85 GLU A CA 1
ATOM 667 C C . GLU A 1 85 ? -13.102 -13.489 14.253 1.00 98.19 85 GLU A C 1
ATOM 669 O O . GLU A 1 85 ? -14.254 -13.529 13.830 1.00 98.19 85 GLU A O 1
ATOM 674 N N . THR A 1 86 ? -12.162 -12.719 13.706 1.00 98.31 86 THR A N 1
ATOM 675 C CA . THR A 1 86 ? -12.281 -11.977 12.451 1.00 98.31 86 THR A CA 1
ATOM 676 C C . THR A 1 86 ? -10.895 -11.815 11.833 1.00 98.31 86 THR A C 1
ATOM 678 O O . THR A 1 86 ? -9.878 -12.024 12.497 1.00 98.31 86 THR A O 1
ATOM 681 N N . THR A 1 87 ? -10.843 -11.388 10.577 1.00 97.88 87 THR A N 1
ATOM 682 C CA . THR A 1 87 ? -9.612 -11.029 9.862 1.00 97.88 87 THR A CA 1
ATOM 683 C C . THR A 1 87 ? -9.668 -9.596 9.332 1.00 97.88 87 THR A C 1
ATOM 685 O O . THR A 1 87 ? -10.748 -9.039 9.130 1.00 97.88 87 THR A O 1
ATOM 688 N N . TRP A 1 88 ? -8.511 -8.990 9.035 1.00 95.88 88 TRP A N 1
ATOM 689 C CA . TRP A 1 88 ? -8.469 -7.679 8.369 1.00 95.88 88 TRP A CA 1
ATOM 690 C C . TRP A 1 88 ? -9.225 -7.678 7.035 1.00 95.88 88 TRP A C 1
ATOM 692 O O . TRP A 1 88 ? -9.901 -6.704 6.718 1.00 95.88 88 TRP A O 1
ATOM 702 N N . ALA A 1 89 ? -9.165 -8.779 6.280 1.00 96.44 89 ALA A N 1
ATOM 703 C CA . ALA A 1 89 ? -9.892 -8.914 5.021 1.00 96.44 89 ALA A CA 1
ATOM 704 C C . ALA A 1 89 ? -11.417 -8.848 5.226 1.00 96.44 89 ALA A C 1
ATOM 706 O O . ALA A 1 89 ? -12.117 -8.170 4.475 1.00 96.44 89 ALA A O 1
ATOM 707 N N . GLU A 1 90 ? -11.950 -9.500 6.260 1.00 96.69 90 GLU A N 1
ATOM 708 C CA . GLU A 1 90 ? -13.380 -9.451 6.601 1.00 96.69 90 GLU A CA 1
ATOM 709 C C . GLU A 1 90 ? -13.806 -8.082 7.129 1.00 96.69 90 GLU A C 1
ATOM 711 O O . GLU A 1 90 ? -14.877 -7.588 6.773 1.00 96.69 90 GLU A O 1
ATOM 716 N N . VAL A 1 91 ? -12.941 -7.438 7.917 1.00 97.44 91 VAL A N 1
ATOM 717 C CA . VAL A 1 91 ? -13.153 -6.069 8.394 1.00 97.44 91 VAL A CA 1
ATOM 718 C C . VAL A 1 91 ? -13.220 -5.106 7.218 1.00 97.44 91 VAL A C 1
ATOM 720 O O . VAL A 1 91 ? -14.176 -4.345 7.138 1.00 97.44 91 VAL A O 1
ATOM 723 N N . MET A 1 92 ? -12.265 -5.139 6.289 1.00 95.44 92 MET A N 1
ATOM 724 C CA . MET A 1 92 ? -12.208 -4.176 5.182 1.00 95.44 92 MET A CA 1
ATOM 725 C C . MET A 1 92 ? -13.241 -4.456 4.087 1.00 95.44 92 MET A C 1
ATOM 727 O O . MET A 1 92 ? -13.801 -3.515 3.535 1.00 95.44 92 MET A O 1
ATOM 731 N N . SER A 1 93 ? -13.561 -5.726 3.814 1.00 93.88 93 SER A N 1
ATOM 732 C CA . SER A 1 93 ? -14.620 -6.096 2.854 1.00 93.88 93 SER A CA 1
ATOM 733 C C . SER A 1 93 ? -16.038 -5.821 3.359 1.00 93.88 93 SER A C 1
ATOM 735 O O . SER A 1 93 ? -16.994 -5.946 2.598 1.00 93.88 93 SER A O 1
ATOM 737 N N . GLY A 1 94 ? -16.195 -5.472 4.638 1.00 95.81 94 GLY A N 1
ATOM 738 C CA . GLY A 1 94 ? -17.498 -5.222 5.247 1.00 95.81 94 GLY A CA 1
ATOM 739 C C . GLY A 1 94 ? -18.232 -6.477 5.717 1.00 95.81 94 GLY A C 1
ATOM 740 O O . GLY A 1 94 ? -19.310 -6.342 6.282 1.00 95.81 94 GLY A O 1
ATOM 741 N N . ARG A 1 95 ? -17.653 -7.676 5.544 1.00 97.50 95 ARG A N 1
ATOM 742 C CA . ARG A 1 95 ? -18.245 -8.937 6.025 1.00 97.50 95 ARG A CA 1
ATOM 743 C C . ARG A 1 95 ? -18.336 -8.994 7.551 1.00 97.50 95 ARG A C 1
ATOM 745 O O . ARG A 1 95 ? -19.265 -9.593 8.082 1.00 97.50 95 ARG A O 1
ATOM 752 N N . ASP A 1 96 ? -17.386 -8.377 8.252 1.00 97.25 96 ASP A N 1
ATOM 753 C CA . ASP A 1 96 ? -17.473 -8.200 9.700 1.00 97.25 96 ASP A CA 1
ATOM 754 C C . ASP A 1 96 ? -18.346 -6.978 10.041 1.00 97.25 96 ASP A C 1
ATOM 756 O O . ASP A 1 96 ? -17.937 -5.817 9.887 1.00 97.25 96 ASP A O 1
ATOM 760 N N . GLU A 1 97 ? -19.566 -7.254 10.500 1.00 98.00 97 GLU A N 1
ATOM 761 C CA . GLU A 1 97 ? -20.571 -6.258 10.895 1.00 98.00 97 GLU A CA 1
ATOM 762 C C . GLU A 1 97 ? -20.512 -5.886 12.382 1.00 98.00 97 GLU A C 1
ATOM 764 O O . GLU A 1 97 ? -21.322 -5.093 12.865 1.00 98.00 97 GLU A O 1
ATOM 769 N N . HIS A 1 98 ? -19.555 -6.431 13.138 1.00 98.50 98 HIS A N 1
ATOM 770 C CA . HIS A 1 98 ? -19.418 -6.082 14.545 1.00 98.50 98 HIS A CA 1
ATOM 771 C C . HIS A 1 98 ? -19.182 -4.566 14.719 1.00 98.50 98 HIS A C 1
ATOM 773 O O . HIS A 1 98 ? -18.418 -3.975 13.946 1.00 98.50 98 HIS A O 1
ATOM 779 N N . PRO A 1 99 ? -19.750 -3.914 15.757 1.00 98.31 99 PRO A N 1
ATOM 780 C CA . PRO A 1 99 ? -19.647 -2.462 15.929 1.00 98.31 99 PRO A CA 1
ATOM 781 C C . PRO A 1 99 ? -18.214 -1.919 15.910 1.00 98.31 99 PRO A C 1
ATOM 783 O O . PRO A 1 99 ? -17.974 -0.847 15.366 1.00 98.31 99 PRO A O 1
ATOM 786 N N . SER A 1 100 ? -17.247 -2.670 16.447 1.00 97.94 100 SER A N 1
ATOM 787 C CA . SER A 1 100 ? -15.834 -2.268 16.417 1.00 97.94 100 SER A CA 1
ATOM 788 C C . SER A 1 100 ? -15.227 -2.255 15.007 1.00 97.94 100 SER A C 1
ATOM 790 O O . SER A 1 100 ? -14.402 -1.394 14.710 1.00 97.94 100 SER A O 1
ATOM 792 N N . ALA A 1 101 ? -15.645 -3.167 14.125 1.00 97.75 101 ALA A N 1
ATOM 793 C CA . ALA A 1 101 ? -15.201 -3.213 12.733 1.00 97.75 101 ALA A CA 1
ATOM 794 C C . ALA A 1 101 ? -15.861 -2.108 11.899 1.00 97.75 101 ALA A C 1
ATOM 796 O O . ALA A 1 101 ? -15.186 -1.439 11.118 1.00 97.75 101 ALA A O 1
ATOM 797 N N . VAL A 1 102 ? -17.158 -1.864 12.119 1.00 97.94 102 VAL A N 1
ATOM 798 C CA . VAL A 1 102 ? -17.892 -0.748 11.502 1.00 97.94 102 VAL A CA 1
ATOM 799 C C . VAL A 1 102 ? -17.267 0.592 11.894 1.00 97.94 102 VAL A C 1
ATOM 801 O O . VAL A 1 102 ? -16.990 1.412 11.022 1.00 97.94 102 VAL A O 1
ATOM 804 N N . ALA A 1 103 ? -16.994 0.794 13.187 1.00 96.88 103 ALA A N 1
ATOM 805 C CA . ALA A 1 103 ? -16.355 2.008 13.689 1.00 96.88 103 ALA A CA 1
ATOM 806 C C . ALA A 1 103 ? -14.969 2.217 13.067 1.00 96.88 103 ALA A C 1
ATOM 808 O O . ALA A 1 103 ? -14.661 3.317 12.614 1.00 96.88 103 ALA A O 1
ATOM 809 N N . TYR A 1 104 ? -14.160 1.155 12.979 1.00 96.19 104 TYR A N 1
ATOM 810 C CA . TYR A 1 104 ? -12.848 1.241 12.347 1.00 96.19 104 TYR A CA 1
ATOM 811 C C . TYR A 1 104 ? -12.935 1.607 10.861 1.00 96.19 104 TYR A C 1
ATOM 813 O O . TYR A 1 104 ? -12.236 2.515 10.419 1.00 96.19 104 TYR A O 1
ATOM 821 N N . ARG A 1 105 ? -13.826 0.967 10.091 1.00 96.88 105 ARG A N 1
ATOM 822 C CA . ARG A 1 105 ? -14.050 1.342 8.685 1.00 96.88 105 ARG A CA 1
ATOM 823 C C . ARG A 1 105 ? -14.488 2.798 8.543 1.00 96.88 105 ARG A C 1
ATOM 825 O O . ARG A 1 105 ? -14.027 3.470 7.628 1.00 96.88 105 ARG A O 1
ATOM 832 N N . GLY A 1 106 ? -15.351 3.279 9.439 1.00 96.06 106 GLY A N 1
ATOM 833 C CA . GLY A 1 106 ? -15.760 4.683 9.485 1.00 96.06 106 GLY A CA 1
ATOM 834 C C . GLY A 1 106 ? -14.568 5.617 9.682 1.00 96.06 106 GLY A C 1
ATOM 835 O O . GLY A 1 106 ? -14.358 6.514 8.875 1.00 96.06 106 GLY A O 1
ATOM 836 N N . GLN A 1 107 ? -13.728 5.336 10.682 1.00 93.81 107 GLN A N 1
ATOM 837 C CA . GLN A 1 107 ? -12.515 6.109 10.956 1.00 93.81 107 GLN A CA 1
ATOM 838 C C . GLN A 1 107 ? -11.554 6.137 9.757 1.00 93.81 107 GLN A C 1
ATOM 840 O O . GLN A 1 107 ? -11.046 7.199 9.403 1.00 93.81 107 GLN A O 1
ATOM 845 N N . VAL A 1 108 ? -11.319 4.987 9.114 1.00 93.19 108 VAL A N 1
ATOM 846 C CA . VAL A 1 108 ? -10.481 4.904 7.907 1.00 93.19 108 VAL A CA 1
ATOM 847 C C . VAL A 1 108 ? -11.103 5.698 6.760 1.00 93.19 108 VAL A C 1
ATOM 849 O O . VAL A 1 108 ? -10.409 6.463 6.098 1.00 93.19 108 VAL A O 1
ATOM 852 N N . GLY A 1 109 ? -12.411 5.552 6.537 1.00 92.44 109 GLY A N 1
ATOM 853 C CA . GLY A 1 109 ? -13.132 6.271 5.489 1.00 92.44 109 GLY A CA 1
ATOM 854 C C . GLY A 1 109 ? -13.094 7.788 5.674 1.00 92.44 109 GLY A C 1
ATOM 855 O O . GLY A 1 109 ? -12.890 8.515 4.705 1.00 92.44 109 GLY A O 1
ATOM 856 N N . ASP A 1 110 ? -13.235 8.267 6.908 1.00 93.75 110 ASP A N 1
ATOM 857 C CA . ASP A 1 110 ? -13.139 9.692 7.225 1.00 93.75 110 ASP A CA 1
ATOM 858 C C . ASP A 1 110 ? -11.706 10.215 7.057 1.00 93.75 110 ASP A C 1
ATOM 860 O O . ASP A 1 110 ? -11.516 11.294 6.497 1.00 93.75 110 ASP A O 1
ATOM 864 N N . GLY A 1 111 ? -10.696 9.433 7.453 1.00 89.31 111 GLY A N 1
ATOM 865 C CA . GLY A 1 111 ? -9.289 9.765 7.212 1.00 89.31 111 GLY A CA 1
ATOM 866 C C . GLY A 1 111 ? -8.958 9.870 5.721 1.00 89.31 111 GLY A C 1
ATOM 867 O O . GLY A 1 111 ? -8.368 10.856 5.286 1.00 89.31 111 GLY A O 1
ATOM 868 N N . LEU A 1 112 ? -9.405 8.901 4.916 1.00 89.81 112 LEU A N 1
ATOM 869 C CA . LEU A 1 112 ? -9.238 8.936 3.461 1.00 89.81 112 LEU A CA 1
ATOM 870 C C . LEU A 1 112 ? -9.953 10.135 2.835 1.00 89.81 112 LEU A C 1
ATOM 872 O O . LEU A 1 112 ? -9.384 10.799 1.972 1.00 89.81 112 LEU A O 1
ATOM 876 N N . ARG A 1 113 ? -11.177 10.445 3.281 1.00 90.75 113 ARG A N 1
ATOM 877 C CA . ARG A 1 113 ? -11.916 11.618 2.799 1.00 90.75 113 ARG A CA 1
ATOM 878 C C . ARG A 1 113 ? -11.159 12.909 3.105 1.00 90.75 113 ARG A C 1
ATOM 880 O O . ARG A 1 113 ? -11.029 13.738 2.213 1.00 90.75 113 ARG A O 1
ATOM 887 N N . ALA A 1 114 ? -10.617 13.048 4.315 1.00 91.50 114 ALA A N 1
ATOM 888 C CA . ALA A 1 114 ? -9.830 14.216 4.701 1.00 91.50 114 ALA A CA 1
ATOM 889 C C . ALA A 1 114 ? -8.573 14.385 3.830 1.00 91.50 114 ALA A C 1
ATOM 891 O O . ALA A 1 114 ? -8.297 15.492 3.378 1.00 91.50 114 ALA A O 1
ATOM 892 N N . ILE A 1 115 ? -7.860 13.292 3.531 1.00 89.56 115 ILE A N 1
ATOM 893 C CA . ILE A 1 115 ? -6.696 13.314 2.628 1.00 89.56 115 ILE A CA 1
ATOM 894 C C . ILE A 1 115 ? -7.115 13.762 1.222 1.00 89.56 115 ILE A C 1
ATOM 896 O O . ILE A 1 115 ? -6.486 14.640 0.640 1.00 89.56 115 ILE A O 1
ATOM 900 N N . VAL A 1 116 ? -8.201 13.203 0.679 1.00 89.44 116 VAL A N 1
ATOM 901 C CA . VAL A 1 116 ? -8.714 13.594 -0.645 1.00 89.44 116 VAL A CA 1
ATOM 902 C C . VAL A 1 116 ? -9.133 15.067 -0.666 1.00 89.44 116 VAL A C 1
ATOM 904 O O . VAL A 1 116 ? -8.839 15.786 -1.621 1.00 89.44 116 VAL A O 1
ATOM 907 N N . GLU A 1 117 ? -9.804 15.551 0.376 1.00 90.50 117 GLU A N 1
ATOM 908 C CA . GLU A 1 117 ? -10.187 16.961 0.501 1.00 90.50 117 GLU A CA 1
ATOM 909 C C . GLU A 1 117 ? -8.964 17.885 0.561 1.00 90.50 117 GLU A C 1
ATOM 911 O O . GLU A 1 117 ? -8.939 18.915 -0.118 1.00 90.50 117 GLU A O 1
ATOM 916 N N . GLU A 1 118 ? -7.933 17.506 1.317 1.00 92.31 118 GLU A N 1
ATOM 917 C CA . GLU A 1 118 ? -6.682 18.255 1.413 1.00 92.31 118 GLU A CA 1
ATOM 918 C C . GLU A 1 118 ? -5.942 18.299 0.068 1.00 92.31 118 GLU A C 1
ATOM 920 O O . GLU A 1 118 ? -5.554 19.375 -0.392 1.00 92.31 118 GLU A O 1
ATOM 925 N N . GLU A 1 119 ? -5.785 17.156 -0.600 1.00 90.19 119 GLU A N 1
ATOM 926 C CA . GLU A 1 119 ? -5.085 17.076 -1.885 1.00 90.19 119 GLU A CA 1
ATOM 927 C C . GLU A 1 119 ? -5.850 17.802 -2.996 1.00 90.19 119 GLU A C 1
ATOM 929 O O . GLU A 1 119 ? -5.265 18.571 -3.754 1.00 90.19 119 GLU A O 1
ATOM 934 N N . THR A 1 120 ? -7.180 17.693 -3.039 1.00 89.94 120 THR A N 1
ATOM 935 C CA . THR A 1 120 ? -7.996 18.462 -4.000 1.00 89.94 120 THR A CA 1
ATOM 936 C C . THR A 1 120 ? -8.001 19.967 -3.719 1.00 89.94 120 THR A C 1
ATOM 938 O O . THR A 1 120 ? -8.316 20.771 -4.600 1.00 89.94 120 THR A O 1
ATOM 941 N N . ALA A 1 121 ? -7.707 20.404 -2.492 1.00 90.56 121 ALA A N 1
ATOM 942 C CA . ALA A 1 121 ? -7.507 21.822 -2.197 1.00 90.56 121 ALA A CA 1
ATOM 943 C C . ALA A 1 121 ? -6.174 22.343 -2.762 1.00 90.56 121 ALA A C 1
ATOM 945 O O . ALA A 1 121 ? -6.100 23.514 -3.139 1.00 90.56 121 ALA A O 1
ATOM 946 N N . LYS A 1 122 ? -5.152 21.483 -2.846 1.00 92.88 122 LYS A N 1
ATOM 947 C CA . LYS A 1 122 ? -3.842 21.795 -3.438 1.00 92.88 122 LYS A CA 1
ATOM 948 C C . LYS A 1 122 ? -3.861 21.694 -4.965 1.00 92.88 122 LYS A C 1
ATOM 950 O O . LYS A 1 122 ? -3.189 22.486 -5.621 1.00 92.88 122 LYS A O 1
ATOM 955 N N . ASP A 1 123 ? -4.651 20.769 -5.509 1.00 92.81 123 ASP A N 1
ATOM 956 C CA . ASP A 1 123 ? -4.757 20.491 -6.941 1.00 92.81 123 ASP A CA 1
ATOM 957 C C . ASP A 1 123 ? -6.221 20.562 -7.435 1.00 92.81 123 ASP A C 1
ATOM 959 O O . ASP A 1 123 ? -7.009 19.624 -7.255 1.00 92.81 123 ASP A O 1
ATOM 963 N N . PRO A 1 124 ? -6.618 21.679 -8.074 1.00 88.06 124 PRO A N 1
ATOM 964 C CA . PRO A 1 124 ? -7.943 21.817 -8.669 1.00 88.06 124 PRO A CA 1
ATOM 965 C C . PRO A 1 124 ? -8.213 20.853 -9.834 1.00 88.06 124 PRO A C 1
ATOM 967 O O . PRO A 1 124 ? -9.367 20.466 -10.019 1.00 88.06 124 PRO A O 1
ATOM 970 N N . GLU A 1 125 ? -7.192 20.443 -10.597 1.00 89.06 125 GLU A N 1
ATOM 971 C CA . GLU A 1 125 ? -7.362 19.510 -11.723 1.00 89.06 125 GLU A CA 1
ATOM 972 C C . GLU A 1 125 ? -7.738 18.114 -11.210 1.00 89.06 125 GLU A C 1
ATOM 974 O O . GLU A 1 125 ? -8.624 17.457 -11.764 1.00 89.06 125 GLU A O 1
ATOM 979 N N . LEU A 1 126 ? -7.157 17.698 -10.077 1.00 86.12 126 LEU A N 1
ATOM 980 C CA . LEU A 1 126 ? -7.537 16.466 -9.380 1.00 86.12 126 LEU A CA 1
ATOM 981 C C . LEU A 1 126 ? -9.016 16.470 -8.968 1.00 86.12 126 LEU A C 1
ATOM 983 O O . LEU A 1 126 ? -9.700 15.453 -9.103 1.00 86.12 126 LEU A O 1
ATOM 987 N N . ARG A 1 127 ? -9.535 17.610 -8.492 1.00 87.06 127 ARG A N 1
ATOM 988 C CA . ARG A 1 127 ? -10.959 17.742 -8.136 1.00 87.06 127 ARG A CA 1
ATOM 989 C C . ARG A 1 127 ? -11.856 17.521 -9.349 1.00 87.06 127 ARG A C 1
ATOM 991 O O . ARG A 1 127 ? -12.819 16.764 -9.260 1.00 87.06 127 ARG A O 1
ATOM 998 N N . GLU A 1 128 ? -11.534 18.152 -10.475 1.00 84.19 128 GLU A N 1
ATOM 999 C CA . GLU A 1 128 ? -12.304 17.991 -11.711 1.00 84.19 128 GLU A CA 1
ATOM 1000 C C . GLU A 1 128 ? -12.272 16.545 -12.223 1.00 84.19 128 GLU A C 1
ATOM 1002 O O . GLU A 1 128 ? -13.301 16.028 -12.665 1.00 84.19 128 GLU A O 1
ATOM 1007 N N . ALA A 1 129 ? -11.125 15.868 -12.125 1.00 84.62 129 ALA A N 1
ATOM 1008 C CA . ALA A 1 129 ? -10.985 14.464 -12.503 1.00 84.62 129 ALA A CA 1
ATOM 1009 C C . ALA A 1 129 ? -11.807 13.524 -11.601 1.00 84.62 129 ALA A C 1
ATOM 1011 O O . ALA A 1 129 ? -12.493 12.631 -12.104 1.00 84.62 129 ALA A O 1
ATOM 1012 N N . LEU A 1 130 ? -11.785 13.735 -10.280 1.00 85.31 130 LEU A N 1
ATOM 1013 C CA . LEU A 1 130 ? -12.585 12.960 -9.323 1.00 85.31 130 LEU A CA 1
ATOM 1014 C C . LEU A 1 130 ? -14.088 13.172 -9.536 1.00 85.31 130 LEU A C 1
ATOM 1016 O O . LEU A 1 130 ? -14.840 12.198 -9.571 1.00 85.31 130 LEU A O 1
ATOM 1020 N N . ASP A 1 131 ? -14.520 14.415 -9.757 1.00 84.44 131 ASP A N 1
ATOM 1021 C CA . ASP A 1 131 ? -15.913 14.739 -10.079 1.00 84.44 131 ASP A CA 1
ATOM 1022 C C . ASP A 1 131 ? -16.363 14.073 -11.384 1.00 84.44 131 ASP A C 1
ATOM 1024 O O . ASP A 1 131 ? -17.495 13.595 -11.483 1.00 84.44 131 ASP A O 1
ATOM 1028 N N . GLN A 1 132 ? -15.492 14.022 -12.397 1.00 84.75 132 GLN A N 1
ATOM 1029 C CA . GLN A 1 132 ? -15.776 13.293 -13.632 1.00 84.75 132 GLN A CA 1
ATOM 1030 C C . GLN A 1 132 ? -15.922 11.792 -13.364 1.00 84.75 132 GLN A C 1
ATOM 1032 O O . GLN A 1 132 ? -16.940 11.219 -13.742 1.00 84.75 132 GLN A O 1
ATOM 1037 N N . MET A 1 133 ? -14.975 11.156 -12.666 1.00 80.81 133 MET A N 1
ATOM 1038 C CA . MET A 1 133 ? -15.062 9.724 -12.338 1.00 80.81 133 MET A CA 1
ATOM 1039 C C . MET A 1 133 ? -16.312 9.378 -11.521 1.00 80.81 133 MET A C 1
ATOM 1041 O O . MET A 1 133 ? -16.958 8.368 -11.797 1.00 80.81 133 MET A O 1
ATOM 1045 N N . ALA A 1 134 ? -16.690 10.225 -10.560 1.00 81.44 134 ALA A N 1
ATOM 1046 C CA . ALA A 1 134 ? -17.895 10.033 -9.757 1.00 81.44 134 ALA A CA 1
ATOM 1047 C C . ALA A 1 134 ? -19.177 10.113 -10.601 1.00 81.44 134 ALA A C 1
ATOM 1049 O O . ALA A 1 134 ? -20.116 9.361 -10.358 1.00 81.44 134 ALA A O 1
ATOM 1050 N N . ARG A 1 135 ? -19.215 10.984 -11.620 1.00 78.81 135 ARG A N 1
ATOM 1051 C CA . ARG A 1 135 ? -20.350 11.087 -12.555 1.00 78.81 135 ARG A CA 1
ATOM 1052 C C . ARG A 1 135 ? -20.464 9.891 -13.494 1.00 78.81 135 ARG A C 1
ATOM 1054 O O . ARG A 1 135 ? -21.573 9.564 -13.892 1.00 78.81 135 ARG A O 1
ATOM 1061 N N . TYR A 1 136 ? -19.343 9.272 -13.859 1.00 69.44 136 TYR A N 1
ATOM 1062 C CA . TYR A 1 136 ? -19.336 8.083 -14.716 1.00 69.44 136 TYR A CA 1
ATOM 1063 C C . TYR A 1 136 ? -19.441 6.770 -13.932 1.00 69.44 136 TYR A C 1
ATOM 1065 O O . TYR A 1 136 ? -19.676 5.738 -14.538 1.00 69.44 136 TYR A O 1
ATOM 1073 N N . SER A 1 137 ? -19.316 6.795 -12.603 1.00 62.94 137 SER A N 1
ATOM 1074 C CA . SER A 1 137 ? -19.575 5.639 -11.738 1.00 62.94 137 SER A CA 1
ATOM 1075 C C . SER A 1 137 ? -21.043 5.633 -11.300 1.00 62.94 137 SER A C 1
ATOM 1077 O O . SER A 1 137 ? -21.354 5.868 -10.131 1.00 62.94 137 SER A O 1
ATOM 1079 N N . GLU A 1 138 ? -21.976 5.425 -12.233 1.00 56.31 138 GLU A N 1
ATOM 1080 C CA . GLU A 1 138 ? -23.388 5.269 -11.866 1.00 56.31 138 GLU A CA 1
ATOM 1081 C C . GLU A 1 138 ? -23.638 3.914 -11.167 1.00 56.31 138 GLU A C 1
ATOM 1083 O O . GLU A 1 138 ? -23.076 2.886 -11.561 1.00 56.31 138 GLU A O 1
ATOM 1088 N N . PRO A 1 139 ? -24.522 3.858 -10.150 1.00 47.50 139 PRO A N 1
ATOM 1089 C CA . PRO A 1 139 ? -24.972 2.600 -9.562 1.00 47.50 139 PRO A CA 1
ATOM 1090 C C . PRO A 1 139 ? -25.756 1.784 -10.603 1.00 47.50 139 PRO A C 1
ATOM 1092 O O . PRO A 1 139 ? -26.934 2.041 -10.846 1.00 47.50 139 PRO A O 1
ATOM 1095 N N . GLY A 1 140 ? -25.104 0.797 -11.220 1.00 54.34 140 GLY A N 1
ATOM 1096 C CA . GLY A 1 140 ? -25.696 -0.045 -12.266 1.00 54.34 140 GLY A CA 1
ATOM 1097 C C . GLY A 1 140 ? -24.834 -0.220 -13.514 1.00 54.34 140 GLY A C 1
ATOM 1098 O O . GLY A 1 140 ? -25.233 -0.980 -14.398 1.00 54.34 140 GLY A O 1
ATOM 1099 N N . ASP A 1 141 ? -23.669 0.431 -13.584 1.00 53.09 141 ASP A N 1
ATOM 1100 C CA . ASP A 1 141 ? -22.693 0.135 -14.631 1.00 53.09 141 ASP A CA 1
ATOM 1101 C C . ASP A 1 141 ? -22.309 -1.356 -14.572 1.00 53.09 141 ASP A C 1
ATOM 1103 O O . ASP A 1 141 ? -22.146 -1.904 -13.471 1.00 53.09 141 ASP A O 1
ATOM 1107 N N . PRO A 1 142 ? -22.235 -2.056 -15.724 1.00 48.94 142 PRO A N 1
ATOM 1108 C CA . PRO A 1 142 ? -21.922 -3.476 -15.742 1.00 48.94 142 PRO A CA 1
ATOM 1109 C C . PRO A 1 142 ? -20.594 -3.661 -15.022 1.00 48.94 142 PRO A C 1
ATOM 1111 O O . PRO A 1 142 ? -19.663 -2.908 -15.307 1.00 48.94 142 PRO A O 1
ATOM 1114 N N . GLU A 1 143 ? -20.536 -4.632 -14.096 1.00 51.97 143 GLU A N 1
ATOM 1115 C CA . GLU A 1 143 ? -19.309 -5.028 -13.398 1.00 51.97 143 GLU A CA 1
ATOM 1116 C C . GLU A 1 143 ? -18.143 -4.830 -14.352 1.00 51.97 143 GLU A C 1
ATOM 1118 O O . GLU A 1 143 ? -18.114 -5.461 -15.417 1.00 51.97 143 GLU A O 1
ATOM 1123 N N . VAL A 1 144 ? -17.241 -3.899 -14.021 1.00 52.81 144 VAL A N 1
ATOM 1124 C CA . VAL A 1 144 ? -15.988 -3.755 -14.749 1.00 52.81 144 VAL A CA 1
ATOM 1125 C C . VAL A 1 144 ? -15.359 -5.128 -14.650 1.00 52.81 144 VAL A C 1
ATOM 1127 O O . VAL A 1 144 ? -14.823 -5.503 -13.607 1.00 52.81 144 VAL A O 1
ATOM 1130 N N . ARG A 1 145 ? -15.529 -5.925 -15.709 1.00 45.84 145 ARG A N 1
ATOM 1131 C CA . ARG A 1 145 ? -14.907 -7.227 -15.841 1.00 45.84 145 ARG A CA 1
ATOM 1132 C C . ARG A 1 145 ? -13.442 -6.884 -15.840 1.00 45.84 145 ARG A C 1
ATOM 1134 O O . ARG A 1 145 ? -12.914 -6.418 -16.851 1.00 45.84 145 ARG A O 1
ATOM 1141 N N . VAL A 1 146 ? -12.820 -7.039 -14.674 1.00 54.75 146 VAL A N 1
ATOM 1142 C CA . VAL A 1 146 ? -11.375 -7.074 -14.568 1.00 54.75 146 VAL A CA 1
ATOM 1143 C C . VAL A 1 146 ? -10.977 -8.040 -15.679 1.00 54.75 146 VAL A C 1
ATOM 1145 O O . VAL A 1 146 ? -11.525 -9.149 -15.713 1.00 54.75 146 VAL A O 1
ATOM 1148 N N . PRO A 1 147 ? -10.179 -7.602 -16.671 1.00 54.19 147 PRO A N 1
ATOM 1149 C CA . PRO A 1 147 ? -9.729 -8.505 -17.712 1.00 54.19 147 PRO A CA 1
ATOM 1150 C C . PRO A 1 147 ? -9.215 -9.769 -17.031 1.00 54.19 147 PRO A C 1
ATOM 1152 O O . PRO A 1 147 ? -8.671 -9.663 -15.929 1.00 54.19 147 PRO A O 1
ATOM 1155 N N . ASP A 1 148 ? -9.422 -10.933 -17.645 1.00 59.03 148 ASP A N 1
ATOM 1156 C CA . ASP A 1 148 ? -8.849 -12.206 -17.192 1.00 59.03 148 ASP A CA 1
ATOM 1157 C C . ASP A 1 148 ? -7.319 -12.101 -17.334 1.00 59.03 148 ASP A C 1
ATOM 1159 O O . ASP A 1 148 ? -6.687 -12.639 -18.244 1.00 59.03 148 ASP A O 1
ATOM 1163 N N . TRP A 1 149 ? -6.714 -11.273 -16.486 1.00 58.28 149 TRP A N 1
ATOM 1164 C CA . TRP A 1 149 ? -5.292 -11.182 -16.307 1.00 58.28 149 TRP A CA 1
ATOM 1165 C C . TRP A 1 149 ? -4.908 -12.552 -15.782 1.00 58.28 149 TRP A C 1
ATOM 1167 O O . TRP A 1 149 ? -5.506 -12.995 -14.795 1.00 58.28 149 TRP A O 1
ATOM 1177 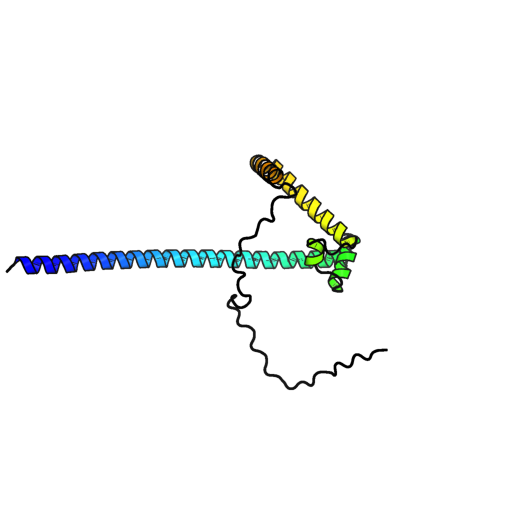N N . PRO A 1 150 ? -3.968 -13.248 -16.441 1.00 59.25 150 PRO A N 1
ATOM 1178 C CA . PRO A 1 150 ? -3.518 -14.536 -15.958 1.00 59.25 150 PRO A CA 1
ATOM 1179 C C . PRO A 1 150 ? -3.086 -14.328 -14.514 1.00 59.25 150 PRO A C 1
ATOM 1181 O O . PRO A 1 150 ? -2.133 -13.596 -14.248 1.00 59.25 150 PRO A O 1
ATOM 1184 N N . THR A 1 151 ? -3.843 -14.900 -13.578 1.00 56.28 151 THR A N 1
ATOM 1185 C CA . THR A 1 151 ? -3.445 -14.893 -12.179 1.00 56.28 151 THR A CA 1
ATOM 1186 C C . THR A 1 151 ? -2.124 -15.646 -12.172 1.00 56.28 151 THR A C 1
ATOM 1188 O O . THR A 1 151 ? -2.115 -16.798 -12.620 1.00 56.28 151 THR A O 1
ATOM 1191 N N . PRO A 1 152 ? -0.996 -15.010 -11.806 1.00 55.56 152 PRO A N 1
ATOM 1192 C CA . PRO A 1 152 ? 0.265 -15.722 -11.768 1.00 55.56 152 PRO A CA 1
ATOM 1193 C C . PRO A 1 152 ? 0.057 -16.939 -10.873 1.00 55.56 152 PRO A C 1
ATOM 1195 O O . PRO A 1 152 ? -0.455 -16.819 -9.758 1.00 55.56 152 PRO A O 1
ATOM 1198 N N . ASP A 1 153 ? 0.361 -18.115 -11.417 1.00 56.66 153 ASP A N 1
ATOM 1199 C CA . ASP A 1 153 ? 0.295 -19.366 -10.679 1.00 56.66 153 ASP A CA 1
ATOM 1200 C C . ASP A 1 153 ? 1.085 -19.149 -9.375 1.00 56.66 153 ASP A C 1
ATOM 1202 O O . ASP A 1 153 ? 2.227 -18.680 -9.451 1.00 56.66 153 ASP A O 1
ATOM 1206 N N . PRO A 1 154 ? 0.524 -19.418 -8.182 1.00 56.66 154 PRO A N 1
ATOM 1207 C CA . PRO A 1 154 ? 1.218 -19.191 -6.909 1.00 56.66 154 PRO A CA 1
ATOM 1208 C C . PRO A 1 154 ? 2.548 -19.960 -6.802 1.00 56.66 154 PRO A C 1
ATOM 1210 O O . PRO A 1 154 ? 3.331 -19.736 -5.882 1.00 56.66 154 PRO A O 1
ATOM 1213 N N . THR A 1 155 ? 2.828 -20.863 -7.744 1.00 53.56 155 THR A N 1
ATOM 1214 C CA . THR A 1 155 ? 4.096 -21.585 -7.879 1.00 53.56 155 THR A CA 1
ATOM 1215 C C . THR A 1 155 ? 5.159 -20.863 -8.728 1.00 53.56 155 THR A C 1
ATOM 1217 O O . THR A 1 155 ? 6.309 -21.302 -8.767 1.00 53.56 155 THR A O 1
ATOM 1220 N N . SER A 1 156 ? 4.824 -19.741 -9.378 1.00 50.38 156 SER A N 1
ATOM 1221 C CA . SER A 1 156 ? 5.694 -19.032 -10.330 1.00 50.38 156 SER A CA 1
ATOM 1222 C C . SER A 1 156 ? 6.599 -17.956 -9.705 1.00 50.38 156 SER A C 1
ATOM 1224 O O . SER A 1 156 ? 7.397 -17.354 -10.423 1.00 50.38 156 SER A O 1
ATOM 1226 N N . ASP A 1 157 ? 6.555 -17.742 -8.387 1.00 51.47 157 ASP A N 1
ATOM 1227 C CA . ASP A 1 157 ? 7.385 -16.745 -7.679 1.00 51.47 157 ASP A CA 1
ATOM 1228 C C . ASP A 1 157 ? 8.885 -17.104 -7.602 1.00 51.47 157 ASP A C 1
ATOM 1230 O O . ASP A 1 157 ? 9.662 -16.463 -6.893 1.00 51.47 157 ASP A O 1
ATOM 1234 N N . GLY A 1 158 ? 9.329 -18.176 -8.269 1.00 53.59 158 GLY A N 1
ATOM 1235 C CA . GLY A 1 158 ? 10.718 -18.652 -8.220 1.00 53.59 158 GLY A CA 1
ATOM 1236 C C . GLY A 1 158 ? 11.164 -19.147 -6.836 1.00 53.59 158 GLY A C 1
ATOM 1237 O O . GLY A 1 158 ? 12.268 -19.674 -6.683 1.00 53.59 158 GLY A O 1
ATOM 1238 N N . ARG A 1 159 ? 10.301 -19.039 -5.821 1.00 50.34 159 ARG A N 1
ATOM 1239 C CA . ARG A 1 159 ? 10.475 -19.657 -4.514 1.00 50.34 159 ARG A CA 1
ATOM 1240 C C . ARG A 1 159 ? 10.152 -21.137 -4.668 1.00 50.34 159 ARG A C 1
ATOM 1242 O O . ARG A 1 159 ? 8.988 -21.517 -4.733 1.00 50.34 159 ARG A O 1
ATOM 1249 N N . ARG A 1 160 ? 11.189 -21.980 -4.732 1.00 49.25 160 ARG A N 1
ATOM 1250 C CA . ARG A 1 160 ? 11.034 -23.426 -4.518 1.00 49.25 160 ARG A CA 1
ATOM 1251 C C . ARG A 1 160 ? 10.167 -23.620 -3.278 1.00 49.25 160 ARG A C 1
ATOM 1253 O O . ARG A 1 160 ? 10.526 -23.120 -2.211 1.00 49.25 160 ARG A O 1
ATOM 1260 N N . SER A 1 161 ? 9.058 -24.346 -3.419 1.00 51.22 161 SER A N 1
ATOM 1261 C CA . SER A 1 161 ? 8.366 -24.901 -2.263 1.00 51.22 161 SER A CA 1
ATOM 1262 C C . SER A 1 161 ? 9.420 -25.584 -1.388 1.00 51.22 161 SER A C 1
ATOM 1264 O O . SER A 1 161 ? 10.257 -26.310 -1.937 1.00 51.22 161 SER A O 1
ATOM 1266 N N . PRO A 1 162 ? 9.463 -25.314 -0.073 1.00 59.00 162 PRO A N 1
ATOM 1267 C CA . PRO A 1 162 ? 10.357 -26.050 0.803 1.00 59.00 162 PRO A CA 1
ATOM 1268 C C . PRO A 1 162 ? 10.072 -27.536 0.593 1.00 59.00 162 PRO A C 1
ATOM 1270 O O . PRO A 1 162 ? 8.908 -27.941 0.646 1.00 59.00 162 PRO A O 1
ATOM 1273 N N . ASP A 1 163 ? 11.119 -28.308 0.280 1.00 66.00 163 ASP A N 1
ATOM 1274 C CA . ASP A 1 163 ? 11.009 -29.755 0.110 1.00 66.00 163 ASP A CA 1
ATOM 1275 C C . ASP A 1 163 ? 10.184 -30.315 1.277 1.00 66.00 163 ASP A C 1
ATOM 1277 O O . ASP A 1 163 ? 10.443 -29.934 2.431 1.00 66.00 163 ASP A O 1
ATOM 1281 N N . PRO A 1 164 ? 9.183 -31.176 1.014 1.00 63.91 164 PRO A N 1
ATOM 1282 C CA . PRO A 1 164 ? 8.478 -31.853 2.085 1.00 63.91 164 PRO A CA 1
ATOM 1283 C C . PRO A 1 164 ? 9.534 -32.534 2.951 1.00 63.91 164 PRO A C 1
ATOM 1285 O O . PRO A 1 164 ? 10.299 -33.376 2.473 1.00 63.91 164 PRO A O 1
ATOM 1288 N N . ARG A 1 165 ? 9.632 -32.097 4.214 1.00 61.22 165 ARG A N 1
ATOM 1289 C CA . ARG A 1 165 ? 10.559 -32.698 5.171 1.00 61.22 165 ARG A CA 1
ATOM 1290 C C . ARG A 1 165 ? 10.325 -34.211 5.148 1.00 61.22 165 ARG A C 1
ATOM 1292 O O . ARG A 1 165 ? 9.162 -34.617 5.156 1.00 61.22 165 ARG A O 1
ATOM 1299 N N . PRO A 1 166 ? 11.387 -35.032 5.095 1.00 60.12 166 PRO A N 1
ATOM 1300 C CA . PRO A 1 166 ? 11.237 -36.471 5.205 1.00 60.12 166 PRO A CA 1
ATOM 1301 C C . PRO A 1 166 ? 10.456 -36.773 6.481 1.00 60.12 166 PRO A C 1
ATOM 1303 O O . PRO A 1 166 ? 10.820 -36.296 7.555 1.00 60.12 166 PRO A O 1
ATOM 1306 N N . ASP A 1 167 ? 9.356 -37.497 6.297 1.00 59.25 167 ASP A N 1
ATOM 1307 C CA . ASP A 1 167 ? 8.454 -37.993 7.327 1.00 59.25 167 ASP A CA 1
ATOM 1308 C C . ASP A 1 167 ? 9.278 -38.631 8.453 1.00 59.25 167 ASP A C 1
ATOM 1310 O O . ASP A 1 167 ? 9.880 -39.694 8.284 1.00 59.25 167 ASP A O 1
ATOM 1314 N N . ASP A 1 168 ? 9.392 -37.928 9.579 1.00 60.00 168 ASP A N 1
ATOM 1315 C CA . ASP A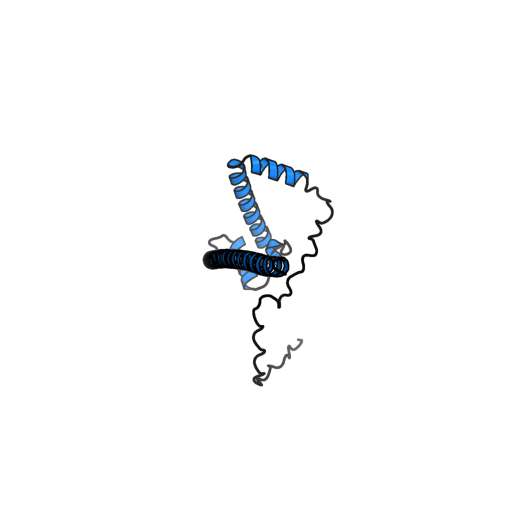 1 168 ? 10.232 -38.315 10.710 1.00 60.00 168 ASP A CA 1
ATOM 1316 C C . ASP A 1 168 ? 9.521 -39.297 11.645 1.00 60.00 168 ASP A C 1
ATOM 1318 O O . ASP A 1 168 ? 9.871 -39.398 12.817 1.00 60.00 168 ASP A O 1
ATOM 1322 N N . GLY A 1 169 ? 8.522 -40.035 11.145 1.00 56.22 169 GLY A N 1
ATOM 1323 C CA . GLY A 1 169 ? 7.868 -41.127 11.866 1.00 56.22 169 GLY A CA 1
ATOM 1324 C C . GLY A 1 169 ? 7.265 -40.715 13.210 1.00 56.22 169 GLY A C 1
ATOM 1325 O O . GLY A 1 169 ? 6.987 -41.581 14.044 1.00 56.22 169 GLY A O 1
A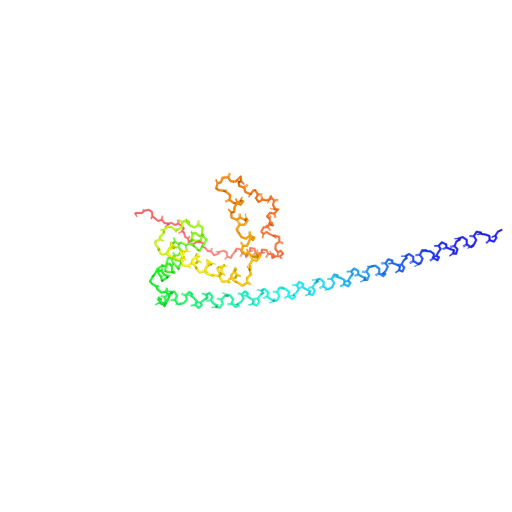TOM 1326 N N . SER A 1 170 ? 7.080 -39.412 13.441 1.00 66.56 170 SER A N 1
ATOM 1327 C CA . SER A 1 170 ? 6.512 -38.895 14.675 1.00 66.56 170 SER A CA 1
ATOM 1328 C C . SER A 1 170 ? 5.055 -39.356 14.765 1.00 66.56 170 SER A C 1
ATOM 1330 O O . SER A 1 170 ? 4.255 -39.026 13.886 1.00 66.56 170 SER A O 1
ATOM 1332 N N . PRO A 1 171 ? 4.671 -40.133 15.794 1.00 57.47 171 PRO A N 1
ATOM 1333 C CA . PRO A 1 171 ? 3.305 -40.616 15.921 1.00 57.47 171 PRO A CA 1
ATOM 1334 C C . PRO A 1 171 ? 2.353 -39.426 16.055 1.00 57.47 171 PRO A C 1
ATOM 1336 O O . PRO A 1 171 ? 2.421 -38.665 17.023 1.00 57.47 171 PRO A O 1
ATOM 1339 N N . GLN A 1 172 ? 1.462 -39.267 15.072 1.00 60.25 172 GLN A N 1
ATOM 1340 C CA . GLN A 1 172 ? 0.367 -38.307 15.151 1.00 60.25 172 GLN A CA 1
ATOM 1341 C C . GLN A 1 172 ? -0.468 -38.598 16.409 1.00 60.25 172 GLN A C 1
ATOM 1343 O O . GLN A 1 172 ? -0.824 -39.759 16.648 1.00 60.25 172 GLN A O 1
ATOM 1348 N N . PRO A 1 173 ? -0.805 -37.582 17.223 1.00 62.12 173 PRO A N 1
ATOM 1349 C CA . PRO A 1 173 ? -1.740 -37.776 18.319 1.00 62.12 173 PRO A CA 1
ATOM 1350 C C . PRO A 1 173 ? -3.101 -38.222 17.753 1.00 62.12 173 PRO A C 1
ATOM 1352 O O . PRO A 1 173 ? -3.519 -37.730 16.702 1.00 62.12 173 PRO A O 1
ATOM 1355 N N . PRO A 1 174 ? -3.805 -39.162 18.407 1.00 61.03 174 PRO A N 1
ATOM 1356 C CA . PRO A 1 174 ? -5.087 -39.641 17.915 1.00 61.03 174 PRO A CA 1
ATOM 1357 C C . PRO A 1 174 ? -6.115 -38.502 17.897 1.00 61.03 174 PRO A C 1
ATOM 1359 O O . PRO A 1 174 ? -6.425 -37.910 18.930 1.00 61.03 174 PRO A O 1
ATOM 1362 N N . ASN A 1 175 ? -6.685 -38.245 16.718 1.00 58.09 175 ASN A N 1
ATOM 1363 C CA . ASN A 1 175 ? -7.781 -37.300 16.480 1.00 58.09 175 ASN A CA 1
ATOM 1364 C C . ASN A 1 175 ? -9.126 -37.821 17.026 1.00 58.09 175 ASN A C 1
ATOM 1366 O O . ASN A 1 175 ? -10.133 -37.837 16.320 1.00 58.09 175 ASN A O 1
ATOM 1370 N N . SER A 1 176 ? -9.170 -38.272 18.279 1.00 54.91 176 SER A N 1
ATOM 1371 C CA . SER A 1 176 ? -10.423 -38.591 18.962 1.00 54.91 176 SER A CA 1
ATOM 1372 C C . SER A 1 176 ? -10.881 -37.383 19.777 1.00 54.91 176 SER A C 1
ATOM 1374 O O . SER A 1 176 ? -10.719 -37.342 20.997 1.00 54.91 176 SER A O 1
ATOM 1376 N N . PHE A 1 177 ? -11.468 -36.395 19.100 1.00 46.75 177 PHE A N 1
ATOM 1377 C CA . PHE A 1 177 ? -12.417 -35.496 19.755 1.00 46.75 177 PHE A CA 1
ATOM 1378 C C . PHE A 1 177 ? -13.682 -36.310 20.042 1.00 46.75 177 PHE A C 1
ATOM 1380 O O . PHE A 1 177 ? -14.439 -36.652 19.135 1.00 46.75 177 PHE A O 1
ATOM 1387 N N . GLY A 1 178 ? -13.857 -36.699 21.305 1.00 49.16 178 GLY A N 1
ATOM 1388 C CA . GLY A 1 178 ? -15.074 -37.342 21.775 1.00 49.16 178 GLY A CA 1
ATOM 1389 C C . GLY A 1 178 ? -16.251 -36.376 21.690 1.00 49.16 178 GLY A C 1
ATOM 1390 O O . GLY A 1 178 ? -16.188 -35.263 22.200 1.00 49.16 178 GLY A O 1
ATOM 1391 N N . THR A 1 179 ? -17.329 -36.826 21.061 1.00 49.53 179 THR A N 1
ATOM 1392 C CA . THR A 1 179 ? -18.677 -36.301 21.272 1.00 49.53 179 THR A CA 1
ATOM 1393 C C . THR A 1 179 ? -19.109 -36.584 22.707 1.00 49.53 179 THR A C 1
ATOM 1395 O O . THR A 1 179 ? -19.284 -37.755 23.048 1.00 49.53 179 THR A O 1
ATOM 1398 N N . TRP A 1 180 ? -19.306 -35.532 23.501 1.00 46.53 180 TRP A N 1
ATOM 1399 C CA . TRP A 1 180 ? -20.214 -35.488 24.649 1.00 46.53 180 TRP A CA 1
ATOM 1400 C C . TRP A 1 180 ? -20.808 -34.088 24.758 1.00 46.53 180 TRP A C 1
ATOM 1402 O O . TRP A 1 180 ? -20.023 -33.118 24.664 1.00 46.53 180 TRP A O 1
#

Radius of gyration: 30.89 Å; chains: 1; bounding box: 65×63×91 Å

pLDDT: mean 83.13, std 16.93, range [45.84, 98.5]

Foldseek 3Di:
DPPVVVVVVVVVVVVVVVVVVVVVVVVVVVVVVVVVVVVVVVVVVVVVVVVVVVVVVVVVLLVCLCVQVVHDLSVVVSVCVVVVVDDPVCLQVVVPVPPSSVVVNVVVVVVVVVVLVVVCVVPVVSVVVVVVVVVVPDPPDPPPPPPPPPPPDPCNPPPDDPPDPPDPVPDDDDPPPDDD

Organism: NCBI:txid407159

Secondary structure (DSSP, 8-state):
--HHHHHHHHHHHHHHHHHHHHHHHHHHHHHHHHHHHHHHHHHHHHHHHHHHHHHHHHHHHHHHHHHTTT-HHHHHHHHHHHTTSS-HHHHHHT---SHHHHHHHHHHHHHHHHHHHHHHHH-HHHHHHHHHHHHH--TT----------PPPTT-SS-PPP-PPP---PPPPP------